Protein AF-A0A915P7R2-F1 (afdb_monomer)

Organism: NCBI:txid298350

Solv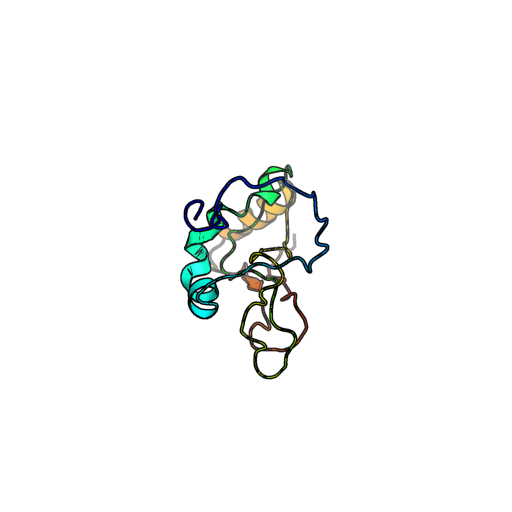ent-accessible surface area (backbone atoms only — not comparable to full-atom values): 8951 Å² 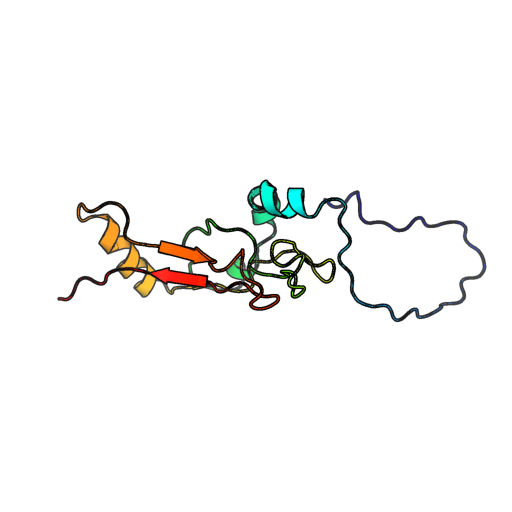total; per-residue (Å²): 123,82,90,79,71,73,85,86,86,77,80,98,60,89,79,76,87,74,87,77,90,71,81,75,64,32,88,78,94,53,60,65,56,54,64,72,49,37,76,76,58,47,82,72,70,54,76,64,78,81,42,99,54,45,66,74,81,81,79,58,68,60,27,25,39,30,19,68,44,82,91,47,20,74,37,62,45,53,56,46,72,74,34,68,82,63,80,76,76,31,48,72,68,57,47,48,59,58,54,61,62,70,77,55,97,62,87,83,57,74,48,62,41,64,48,65,60,88,40,63,79,39,38,60,39,55,65,46,77,45,69,81,77,88,79,133

Mean predicted aligned error: 10.21 Å

Sequence (136 aa):
MRSYLSPFDGQRGNVSWVLRVGRKRFEYFDEKWLLSEWKVYREDDCELNEFPLKELFLQFPPTYPWSEEPGNHNTLMKTRAPAWCDRILFNNNACNLLNHLNNDSLNCNKFYRSFAMDDCIGDHKPVLLLFSLSSN

Secondary structure (DSSP, 8-state):
-GGG------------------------S-HHHHHHSTTTTGGG--GGGGSS-EE----S---BSB--STTSTTSB-SSS--B-----EE-HHHHHHHHHTTSSS-----EEEE--TTS-S-SS--EEEE-PPPP-

Structure (mmCIF, N/CA/C/O backbone):
data_AF-A0A915P7R2-F1
#
_entry.id   AF-A0A915P7R2-F1
#
loop_
_atom_site.group_PDB
_atom_site.id
_atom_site.type_symbol
_atom_site.label_atom_id
_atom_site.label_alt_id
_atom_site.label_comp_id
_atom_site.label_asym_id
_atom_site.label_entity_id
_atom_site.label_seq_id
_atom_site.pdbx_PDB_ins_code
_atom_site.Cartn_x
_atom_site.Cartn_y
_atom_site.Cartn_z
_atom_site.occupancy
_atom_site.B_iso_or_equiv
_atom_site.auth_seq_id
_atom_site.auth_comp_id
_atom_site.auth_asym_id
_atom_site.auth_atom_id
_atom_site.pdbx_PDB_model_num
ATOM 1 N N . MET A 1 1 ? 21.098 -4.003 0.993 1.00 49.97 1 MET A N 1
ATOM 2 C CA . MET A 1 1 ? 20.706 -2.989 -0.016 1.00 49.97 1 MET A CA 1
ATOM 3 C C . MET A 1 1 ? 21.707 -1.832 -0.170 1.00 49.97 1 MET A C 1
ATOM 5 O O . MET A 1 1 ? 21.945 -1.405 -1.290 1.00 49.97 1 MET A O 1
ATOM 9 N N . ARG A 1 2 ? 22.355 -1.351 0.908 1.00 44.88 2 ARG A N 1
ATOM 10 C CA . ARG A 1 2 ? 23.274 -0.187 0.873 1.00 44.88 2 ARG A CA 1
ATOM 11 C C . ARG A 1 2 ? 24.574 -0.339 0.058 1.00 44.88 2 ARG A C 1
ATOM 13 O O . ARG A 1 2 ? 25.197 0.667 -0.242 1.00 44.88 2 ARG A O 1
ATOM 20 N N . SER A 1 3 ? 24.989 -1.550 -0.313 1.00 41.69 3 SER A N 1
ATOM 21 C CA . SER A 1 3 ? 26.264 -1.797 -1.014 1.00 41.69 3 SER A CA 1
ATOM 22 C C . SER A 1 3 ? 26.202 -1.667 -2.542 1.00 41.69 3 SER A C 1
ATOM 24 O O . SER A 1 3 ? 27.237 -1.767 -3.189 1.00 41.69 3 SER A O 1
ATOM 26 N N . TYR A 1 4 ? 25.018 -1.455 -3.126 1.00 45.75 4 TYR A N 1
ATOM 27 C CA . TYR A 1 4 ? 24.825 -1.386 -4.586 1.00 45.75 4 TYR A CA 1
ATOM 28 C C . TYR A 1 4 ? 24.535 0.030 -5.104 1.00 45.75 4 TYR A C 1
ATOM 30 O O . TYR A 1 4 ? 24.240 0.213 -6.280 1.00 45.75 4 TYR A O 1
ATOM 38 N N . LEU A 1 5 ? 24.624 1.037 -4.233 1.00 46.34 5 LEU A N 1
ATOM 39 C CA . LEU A 1 5 ? 24.350 2.436 -4.552 1.00 46.34 5 LEU A CA 1
ATOM 40 C C . LEU A 1 5 ? 25.619 3.266 -4.322 1.00 46.34 5 LEU A C 1
ATOM 42 O O . LEU A 1 5 ? 25.773 3.900 -3.284 1.00 46.34 5 LEU A O 1
ATOM 46 N N . SER A 1 6 ? 26.548 3.251 -5.276 1.00 44.72 6 SER A N 1
ATOM 47 C CA . SER A 1 6 ? 27.625 4.247 -5.338 1.00 44.72 6 SER A CA 1
ATOM 48 C C . SER A 1 6 ? 28.029 4.481 -6.790 1.00 44.72 6 SER A C 1
ATOM 50 O O . SER A 1 6 ? 28.289 3.506 -7.498 1.00 44.72 6 SER A O 1
ATOM 52 N N . PRO A 1 7 ? 28.144 5.737 -7.256 1.00 47.50 7 PRO A N 1
ATOM 53 C CA . PRO A 1 7 ? 28.862 6.014 -8.489 1.00 47.50 7 PRO A CA 1
ATOM 54 C C . PRO A 1 7 ? 30.361 5.749 -8.268 1.00 47.50 7 PRO A C 1
ATOM 56 O O . PRO A 1 7 ? 30.878 5.926 -7.165 1.00 47.50 7 PRO A O 1
ATOM 59 N N . PHE A 1 8 ? 31.047 5.288 -9.313 1.00 52.50 8 PHE A N 1
ATOM 60 C CA . PHE A 1 8 ? 32.505 5.162 -9.358 1.00 52.50 8 PHE A CA 1
ATOM 61 C C . PHE A 1 8 ? 33.157 6.555 -9.319 1.00 52.50 8 PHE A C 1
ATOM 63 O O . PHE A 1 8 ? 32.991 7.330 -10.261 1.00 52.50 8 PHE A O 1
ATOM 70 N N . ASP A 1 9 ? 33.944 6.850 -8.282 1.00 53.50 9 ASP A N 1
ATOM 71 C CA . ASP A 1 9 ? 34.768 8.064 -8.212 1.00 53.50 9 ASP A CA 1
ATOM 72 C C . ASP A 1 9 ? 36.146 7.821 -8.852 1.00 53.50 9 ASP A C 1
ATOM 74 O O . ASP A 1 9 ? 37.080 7.302 -8.235 1.00 53.50 9 ASP A O 1
ATOM 78 N N . GLY A 1 10 ? 36.273 8.19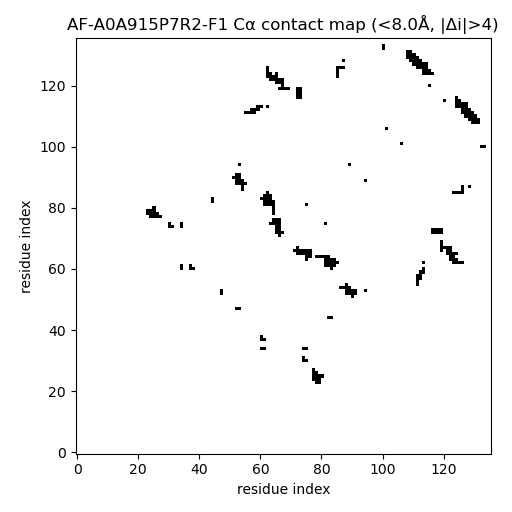6 -10.127 1.00 53.12 10 GLY A N 1
ATOM 79 C CA . GLY A 1 10 ? 37.533 8.211 -10.871 1.00 53.12 10 GLY A CA 1
ATOM 80 C C . GLY A 1 10 ? 38.244 9.569 -10.801 1.00 53.12 10 GLY A C 1
ATOM 81 O O . GLY A 1 10 ? 37.713 10.562 -11.275 1.00 53.12 10 GLY A O 1
ATOM 82 N N . GLN A 1 11 ? 39.462 9.553 -10.244 1.00 52.34 11 GLN A N 1
ATOM 83 C CA . GLN A 1 11 ? 40.574 10.527 -10.295 1.00 52.34 11 GLN A CA 1
ATOM 84 C C . GLN A 1 11 ? 40.313 12.038 -10.069 1.00 52.34 11 GLN A C 1
ATOM 86 O O . GLN A 1 11 ? 39.634 12.732 -10.819 1.00 52.34 11 GLN A O 1
ATOM 91 N N . ARG A 1 12 ? 41.007 12.574 -9.04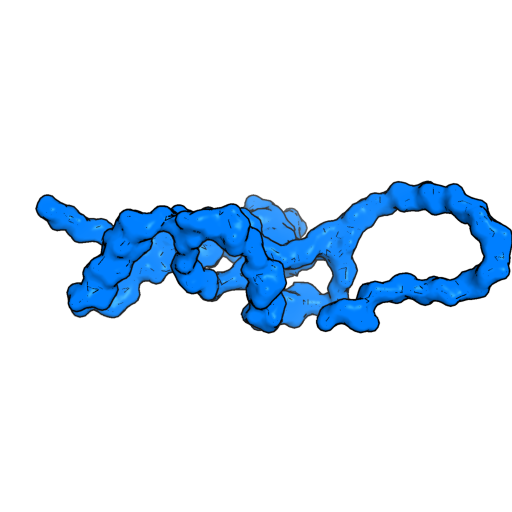9 1.00 52.94 12 ARG A N 1
ATOM 92 C CA . ARG A 1 12 ? 41.027 13.984 -8.622 1.00 52.94 12 ARG A CA 1
ATOM 93 C C . ARG A 1 12 ? 41.779 14.883 -9.617 1.00 52.94 12 ARG A C 1
ATOM 95 O O . ARG A 1 12 ? 42.972 15.126 -9.456 1.00 52.94 12 ARG A O 1
ATOM 102 N N . GLY A 1 13 ? 41.068 15.410 -10.609 1.00 56.59 13 GLY A N 1
ATOM 103 C CA . GLY A 1 13 ? 41.451 16.595 -11.384 1.00 56.59 13 GLY A CA 1
ATOM 104 C C . GLY A 1 13 ? 40.552 17.785 -11.034 1.00 56.59 13 GLY A C 1
ATOM 105 O O . GLY A 1 13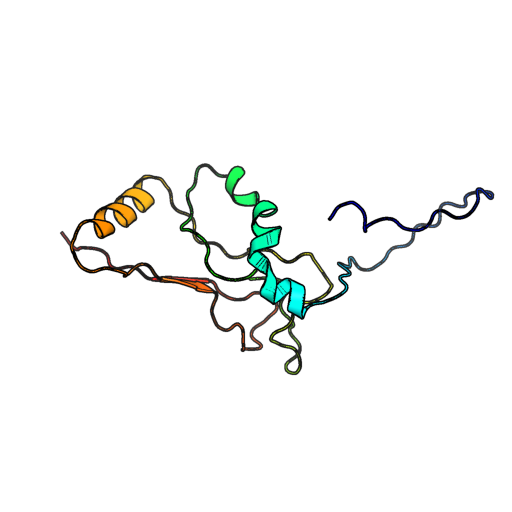 ? 39.414 17.584 -10.623 1.00 56.59 13 GLY A O 1
ATOM 106 N N . ASN A 1 14 ? 41.088 19.004 -11.164 1.00 58.12 14 ASN A N 1
ATOM 107 C CA . ASN A 1 14 ? 40.477 20.311 -10.862 1.00 58.12 14 ASN A CA 1
ATOM 108 C C . ASN A 1 14 ? 38.934 20.316 -10.991 1.00 58.12 14 ASN A C 1
ATOM 110 O O . ASN A 1 14 ? 38.389 20.309 -12.098 1.00 58.12 14 ASN A O 1
ATOM 114 N N . VAL A 1 15 ? 38.228 20.263 -9.857 1.00 59.41 15 VAL A N 1
ATOM 115 C CA . VAL A 1 15 ? 36.786 19.983 -9.834 1.00 59.41 15 VAL A CA 1
ATOM 116 C C . VAL A 1 15 ? 36.020 21.259 -10.170 1.00 59.41 15 VAL A C 1
ATOM 118 O O . VAL A 1 15 ? 35.730 22.081 -9.305 1.00 59.41 15 VAL A O 1
ATOM 121 N N . SER A 1 16 ? 35.681 21.431 -11.448 1.00 64.19 16 SER A N 1
ATOM 122 C CA . SER A 1 16 ? 34.595 22.336 -11.824 1.00 64.19 16 SER A CA 1
ATOM 123 C C . SER A 1 16 ? 33.288 21.758 -11.277 1.00 64.19 16 SER A C 1
ATOM 125 O O . SER A 1 16 ? 32.899 20.638 -11.614 1.00 64.19 16 SER A O 1
ATOM 127 N N . TRP A 1 17 ? 32.627 22.486 -10.378 1.00 67.62 17 TRP A N 1
ATOM 128 C CA . TRP A 1 17 ? 31.327 22.078 -9.854 1.00 67.62 17 TRP A CA 1
ATOM 129 C C . TRP A 1 17 ? 30.275 22.276 -10.944 1.00 67.62 17 TRP A C 1
ATOM 131 O O . TRP A 1 17 ? 29.747 23.368 -11.137 1.00 67.62 17 TRP A O 1
ATOM 141 N N . VAL A 1 18 ? 29.996 21.212 -11.693 1.00 76.62 18 VAL A N 1
ATOM 142 C CA . VAL A 1 18 ? 28.933 21.197 -12.698 1.00 76.62 18 VAL A CA 1
ATOM 143 C C . VAL A 1 18 ? 27.636 20.760 -12.021 1.00 76.62 18 VAL A C 1
ATOM 145 O O . VAL A 1 18 ? 27.463 19.582 -11.707 1.00 76.62 18 VAL A O 1
ATOM 148 N N . LEU A 1 19 ? 26.701 21.692 -11.819 1.00 77.38 19 LEU A N 1
ATOM 149 C CA . LEU A 1 19 ? 25.333 21.353 -11.424 1.00 77.38 19 LEU A CA 1
ATOM 150 C C . LEU A 1 19 ? 24.661 20.590 -12.572 1.00 77.38 19 LEU A C 1
ATOM 152 O O . LEU A 1 19 ? 24.389 21.154 -13.631 1.00 77.38 19 LEU A O 1
ATOM 156 N N . ARG A 1 20 ? 24.367 19.306 -12.358 1.00 72.12 20 ARG A N 1
ATOM 157 C CA . ARG A 1 20 ? 23.542 18.508 -13.271 1.00 72.12 20 ARG A CA 1
ATOM 158 C C . ARG A 1 20 ? 22.151 18.355 -12.677 1.00 72.12 20 ARG A C 1
ATOM 160 O O . ARG A 1 20 ? 21.956 17.598 -11.731 1.00 72.12 20 ARG A O 1
ATOM 167 N N . VAL A 1 21 ? 21.180 19.058 -13.251 1.00 82.94 21 VAL A N 1
ATOM 168 C CA . VAL A 1 21 ? 19.763 18.838 -12.945 1.00 82.94 21 VAL A CA 1
ATOM 169 C C . VAL A 1 21 ? 19.288 17.648 -13.776 1.00 82.94 21 VAL A C 1
ATOM 171 O O . VAL A 1 21 ? 19.203 17.724 -14.999 1.00 82.94 21 VAL A O 1
ATOM 174 N N . GLY A 1 22 ? 19.032 16.525 -13.110 1.00 76.38 22 GLY A N 1
ATOM 175 C CA . GLY A 1 22 ? 18.518 15.300 -13.720 1.00 76.38 22 GLY A CA 1
ATOM 176 C C . GLY A 1 22 ? 17.112 14.969 -13.229 1.00 76.38 22 GLY A C 1
ATOM 177 O O . GLY A 1 22 ? 16.652 15.486 -12.212 1.00 76.38 22 GLY A O 1
ATOM 178 N N . ARG A 1 23 ? 16.424 14.069 -13.936 1.00 77.19 23 ARG A N 1
ATOM 179 C CA . ARG A 1 23 ? 15.177 13.484 -13.422 1.00 77.19 23 ARG A CA 1
ATOM 180 C C . ARG A 1 23 ? 15.507 12.588 -12.228 1.00 77.19 23 ARG A C 1
ATOM 182 O O . ARG A 1 23 ? 16.456 11.810 -12.301 1.00 77.19 23 ARG A O 1
ATOM 189 N N . LYS A 1 24 ? 14.710 12.666 -11.160 1.00 78.00 24 LYS A N 1
ATOM 190 C CA . LYS A 1 24 ? 14.776 11.701 -10.055 1.00 78.00 24 LYS A CA 1
ATOM 191 C C . LYS A 1 24 ? 14.452 10.313 -10.615 1.00 78.00 24 LYS A C 1
ATOM 193 O O . LYS A 1 24 ? 13.423 10.143 -11.266 1.00 78.00 24 LYS A O 1
ATOM 198 N N . ARG A 1 25 ? 15.360 9.363 -10.412 1.00 82.38 25 ARG A N 1
ATOM 199 C CA . ARG A 1 25 ? 15.225 7.973 -10.849 1.00 82.38 25 ARG A CA 1
ATOM 200 C C . ARG A 1 25 ? 15.469 7.049 -9.671 1.00 82.38 25 ARG A C 1
ATOM 202 O O . ARG A 1 25 ? 16.213 7.384 -8.752 1.00 82.38 25 ARG A O 1
ATOM 209 N N . PHE A 1 26 ? 14.853 5.887 -9.744 1.00 85.50 26 PHE A N 1
ATOM 210 C CA . PHE A 1 26 ? 15.092 4.750 -8.883 1.00 85.50 26 PHE A CA 1
ATOM 211 C C . PHE A 1 26 ? 15.394 3.565 -9.795 1.00 85.50 26 PHE A C 1
ATOM 213 O O . PHE A 1 26 ? 14.494 2.951 -10.363 1.00 85.50 26 PHE A O 1
ATOM 220 N N . GLU A 1 27 ? 16.681 3.322 -10.025 1.00 82.81 27 GLU A N 1
ATOM 221 C CA . GLU A 1 27 ? 17.134 2.260 -10.917 1.00 82.81 27 GLU A CA 1
ATOM 222 C C . GLU A 1 27 ? 17.284 0.953 -10.133 1.00 82.81 27 GLU A C 1
ATOM 224 O O . GLU A 1 27 ? 17.950 0.898 -9.102 1.00 82.81 27 GLU A O 1
ATOM 229 N N . TYR A 1 28 ? 16.657 -0.104 -10.638 1.00 81.88 28 TYR A N 1
ATOM 230 C CA . TYR A 1 28 ? 16.767 -1.467 -10.129 1.00 81.88 28 TYR A CA 1
ATOM 231 C C . TYR A 1 28 ? 16.933 -2.445 -11.292 1.00 81.88 28 TYR A C 1
ATOM 233 O O . TYR A 1 28 ? 16.558 -2.156 -12.438 1.00 81.88 28 TYR A O 1
ATOM 241 N N . PHE A 1 29 ? 17.534 -3.591 -10.974 1.00 77.75 29 PHE A N 1
ATOM 242 C CA . PHE A 1 29 ? 17.941 -4.598 -11.951 1.00 77.75 29 PHE A CA 1
ATOM 243 C C . PHE A 1 29 ? 16.769 -5.432 -12.470 1.00 77.75 29 PHE A C 1
ATOM 245 O O . PHE A 1 29 ? 16.714 -5.693 -13.667 1.00 77.75 29 PHE A O 1
ATOM 252 N N . ASP A 1 30 ? 15.830 -5.805 -11.597 1.00 84.88 30 ASP A N 1
ATOM 253 C CA . ASP A 1 30 ? 14.729 -6.705 -11.942 1.00 84.88 30 ASP A CA 1
ATOM 254 C C . ASP A 1 30 ? 13.411 -6.242 -11.302 1.00 84.88 30 ASP A C 1
ATOM 256 O O . ASP A 1 30 ? 13.252 -6.242 -10.081 1.00 84.88 30 ASP A O 1
ATOM 260 N N . GLU A 1 31 ? 12.474 -5.821 -12.151 1.00 82.75 31 GLU A N 1
ATOM 261 C CA . GLU A 1 31 ? 11.135 -5.366 -11.762 1.00 82.75 31 GLU A CA 1
ATOM 262 C C . GLU A 1 31 ? 10.240 -6.507 -11.269 1.00 82.75 31 GLU A C 1
ATOM 264 O O . GLU A 1 31 ? 9.435 -6.321 -10.356 1.00 82.75 31 GLU A O 1
ATOM 269 N N . LYS A 1 32 ? 10.407 -7.707 -11.838 1.00 85.00 32 LYS A N 1
ATOM 270 C CA . LYS A 1 32 ? 9.603 -8.882 -11.501 1.00 85.00 32 LYS A CA 1
ATOM 271 C C . LYS A 1 32 ? 10.005 -9.411 -10.141 1.00 85.00 32 LYS A C 1
ATOM 273 O O . LYS A 1 32 ? 9.134 -9.706 -9.332 1.00 85.00 32 LYS A O 1
ATOM 278 N N . TRP A 1 33 ? 11.310 -9.462 -9.877 1.00 89.12 33 TRP A N 1
ATOM 279 C CA . TRP A 1 33 ? 11.827 -9.819 -8.558 1.00 89.12 33 TRP A CA 1
ATOM 280 C C . TRP A 1 33 ? 11.325 -8.853 -7.480 1.00 89.12 33 TRP A C 1
ATOM 282 O O . TRP A 1 33 ? 10.878 -9.279 -6.418 1.00 89.12 33 TRP A O 1
ATOM 292 N N . LEU A 1 34 ? 11.333 -7.547 -7.768 1.00 88.88 34 LEU A N 1
ATOM 293 C CA . LEU A 1 34 ? 10.869 -6.521 -6.832 1.00 88.88 34 LEU A CA 1
ATOM 294 C C . LEU A 1 34 ? 9.391 -6.718 -6.456 1.00 88.88 34 LEU A C 1
ATOM 296 O O . LEU A 1 34 ? 9.014 -6.518 -5.301 1.00 88.88 34 LEU A O 1
ATOM 300 N N . LEU A 1 35 ? 8.568 -7.144 -7.416 1.00 91.00 35 LEU A N 1
ATOM 301 C CA . LEU A 1 35 ? 7.162 -7.473 -7.199 1.00 91.00 35 LEU A CA 1
ATOM 302 C C . LEU A 1 35 ? 6.924 -8.872 -6.623 1.00 91.00 35 LEU A C 1
ATOM 304 O O . LEU A 1 35 ? 5.893 -9.062 -5.993 1.00 91.00 35 LEU A O 1
ATOM 308 N N . SER A 1 36 ? 7.807 -9.855 -6.810 1.00 90.69 36 SER A N 1
ATOM 309 C CA . SER A 1 36 ? 7.629 -11.196 -6.229 1.00 90.69 36 SER A CA 1
ATOM 310 C C . SER A 1 36 ? 8.114 -11.266 -4.781 1.00 90.69 36 SER A C 1
ATOM 312 O O . SER A 1 36 ? 7.464 -11.880 -3.937 1.00 90.69 36 SER A O 1
ATOM 314 N N . GLU A 1 37 ? 9.209 -10.573 -4.474 1.00 93.25 37 GLU A N 1
ATOM 315 C CA . GLU A 1 37 ? 9.887 -10.595 -3.174 1.00 93.25 37 GLU A CA 1
ATOM 316 C C . GLU A 1 37 ? 9.559 -9.379 -2.305 1.00 93.25 37 GLU A C 1
ATOM 318 O O . GLU A 1 37 ? 10.316 -9.011 -1.408 1.00 93.25 37 GLU A O 1
ATOM 323 N N . TRP A 1 38 ? 8.405 -8.748 -2.527 1.00 93.88 38 TRP A N 1
ATOM 324 C CA . TRP A 1 38 ? 8.046 -7.504 -1.843 1.00 93.88 38 TRP A CA 1
ATOM 325 C C . TRP A 1 38 ? 8.057 -7.582 -0.315 1.00 93.88 38 TRP A C 1
ATOM 327 O O . TRP A 1 38 ? 8.252 -6.584 0.377 1.00 93.88 38 TRP A O 1
ATOM 337 N N . LYS A 1 39 ? 7.867 -8.783 0.234 1.00 94.94 39 LYS A N 1
ATOM 338 C CA . LYS A 1 39 ? 7.913 -9.032 1.677 1.00 94.94 39 LYS A CA 1
ATOM 339 C C . LYS A 1 39 ? 9.299 -8.784 2.271 1.00 94.94 39 LYS A C 1
ATOM 341 O O . LYS A 1 39 ? 9.374 -8.459 3.449 1.00 94.94 39 LYS A O 1
ATOM 346 N N . VAL A 1 40 ? 10.364 -8.929 1.479 1.00 93.06 40 VAL A N 1
ATOM 347 C CA . VAL A 1 40 ? 11.756 -8.793 1.931 1.00 93.06 40 VAL A CA 1
ATOM 348 C C . VAL A 1 40 ? 12.074 -7.356 2.330 1.00 93.06 40 VAL A C 1
ATOM 350 O O . VAL A 1 40 ? 12.753 -7.149 3.324 1.00 93.06 40 VAL A O 1
ATOM 353 N N . TYR A 1 41 ? 11.557 -6.369 1.597 1.00 91.56 41 TYR A N 1
ATOM 354 C CA . TYR A 1 41 ? 11.778 -4.948 1.888 1.00 91.56 41 TYR A CA 1
ATOM 355 C C . TYR A 1 41 ? 10.596 -4.294 2.608 1.00 91.56 41 TYR A C 1
ATOM 357 O O . TYR A 1 41 ? 10.551 -3.078 2.755 1.00 91.56 41 TYR A O 1
ATOM 365 N N . ARG A 1 42 ? 9.625 -5.080 3.097 1.00 91.50 42 ARG A N 1
ATOM 366 C CA . ARG A 1 42 ? 8.550 -4.536 3.938 1.00 91.50 42 ARG A CA 1
ATOM 367 C C . ARG A 1 42 ? 9.107 -3.823 5.169 1.00 91.50 42 ARG A C 1
ATOM 369 O O . ARG A 1 42 ? 8.500 -2.870 5.629 1.00 91.50 42 ARG A O 1
ATOM 376 N N . GLU A 1 43 ? 10.214 -4.302 5.724 1.00 91.19 43 GLU A N 1
ATOM 377 C CA . GLU A 1 43 ? 10.837 -3.695 6.904 1.00 91.19 43 GLU A CA 1
ATOM 378 C C . GLU A 1 43 ? 11.267 -2.235 6.692 1.00 91.19 43 GLU A C 1
ATOM 380 O O . GLU A 1 43 ? 11.399 -1.502 7.668 1.00 91.19 43 GLU A O 1
ATOM 385 N N . ASP A 1 44 ? 11.423 -1.803 5.436 1.00 92.56 44 ASP A N 1
ATOM 386 C CA . ASP A 1 44 ? 11.714 -0.414 5.090 1.00 92.56 44 ASP A CA 1
ATOM 387 C C . ASP A 1 44 ? 10.463 0.498 5.163 1.00 92.56 44 ASP A C 1
ATOM 389 O O . ASP A 1 44 ? 10.607 1.720 5.168 1.00 92.56 44 ASP A O 1
ATOM 393 N N . ASP A 1 45 ? 9.245 -0.061 5.259 1.00 93.62 45 ASP A N 1
ATOM 394 C CA . ASP A 1 45 ? 7.981 0.678 5.437 1.00 93.62 45 ASP A CA 1
ATOM 395 C C . ASP A 1 45 ? 7.832 1.133 6.896 1.00 93.62 45 ASP A C 1
ATOM 397 O O . ASP A 1 45 ? 7.415 0.383 7.781 1.00 93.62 45 ASP A O 1
ATOM 401 N N . CYS A 1 46 ? 8.226 2.377 7.159 1.00 93.69 46 CYS A N 1
ATOM 402 C CA . CYS A 1 46 ? 8.350 2.928 8.510 1.00 93.69 46 CYS A CA 1
ATOM 403 C C . CYS A 1 46 ? 7.369 4.070 8.793 1.00 93.69 46 CYS A C 1
ATOM 405 O O . CYS A 1 46 ? 7.300 4.540 9.927 1.00 93.69 46 CYS A O 1
ATOM 407 N N . GLU A 1 47 ? 6.606 4.523 7.798 1.00 90.94 47 GLU A N 1
ATOM 408 C CA . GLU A 1 47 ? 5.753 5.710 7.880 1.00 90.94 47 GLU A CA 1
ATOM 409 C C . GLU A 1 47 ? 4.697 5.606 8.984 1.00 90.94 47 GLU A C 1
ATOM 411 O O . GLU A 1 47 ? 4.354 6.613 9.598 1.00 90.94 47 GLU A O 1
ATOM 416 N N . LEU A 1 48 ? 4.208 4.397 9.286 1.00 90.00 48 LEU A N 1
ATOM 417 C CA . LEU A 1 48 ? 3.239 4.180 10.363 1.00 90.00 48 LEU A CA 1
ATOM 418 C C . LEU A 1 48 ? 3.796 4.562 11.746 1.00 90.00 48 LEU A C 1
ATOM 420 O O . LEU A 1 48 ? 3.024 4.972 12.612 1.00 90.00 48 LEU A O 1
ATOM 424 N N . ASN A 1 49 ? 5.113 4.467 11.955 1.00 91.88 49 ASN A N 1
ATOM 425 C CA . ASN A 1 49 ? 5.748 4.752 13.248 1.00 91.88 49 ASN A CA 1
ATOM 426 C C . ASN A 1 49 ? 5.602 6.221 13.672 1.00 91.88 49 ASN A C 1
ATOM 428 O O . ASN A 1 49 ? 5.683 6.529 14.859 1.00 91.88 49 ASN A O 1
ATOM 432 N N . GLU A 1 50 ? 5.340 7.109 12.714 1.00 93.94 50 GLU A N 1
ATOM 433 C CA . GLU A 1 50 ? 5.138 8.539 12.949 1.00 93.94 50 GLU A CA 1
ATOM 434 C C . GLU A 1 50 ? 3.726 8.866 13.469 1.00 93.94 50 GLU A C 1
ATOM 436 O O . GLU A 1 50 ? 3.454 10.000 13.870 1.00 93.94 50 GLU A O 1
ATOM 441 N N . PHE A 1 51 ? 2.808 7.890 13.489 1.00 89.75 51 PHE A N 1
ATOM 442 C CA . PHE A 1 51 ? 1.414 8.100 13.873 1.00 89.75 51 PHE A CA 1
ATOM 443 C C . PHE A 1 51 ? 1.015 7.241 15.082 1.00 89.75 51 PHE A C 1
ATOM 445 O O . PHE A 1 51 ? 1.287 6.041 15.114 1.00 89.75 51 PHE A O 1
ATOM 452 N N . PRO A 1 52 ? 0.255 7.784 16.055 1.00 91.75 5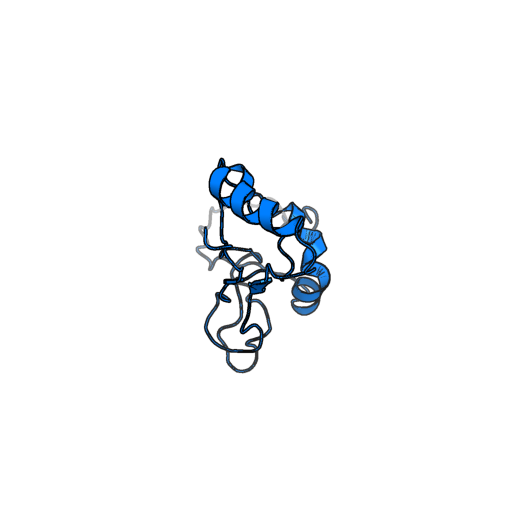2 PRO A N 1
ATOM 453 C CA . PRO A 1 52 ? -0.335 7.004 17.146 1.00 91.75 52 PRO A CA 1
ATOM 454 C C . PRO A 1 52 ? -1.584 6.231 16.672 1.00 91.75 52 PRO A C 1
ATOM 456 O O . PRO A 1 52 ? -2.626 6.227 17.330 1.00 91.75 52 PRO A O 1
ATOM 459 N N . LEU A 1 53 ? -1.497 5.609 15.497 1.00 93.56 53 LEU A N 1
ATOM 460 C CA . LEU A 1 53 ? -2.553 4.844 14.846 1.00 93.56 53 LEU A CA 1
ATOM 461 C C . LEU A 1 53 ? -2.105 3.390 14.670 1.00 93.56 53 LEU A C 1
ATOM 463 O O . LEU A 1 53 ? -0.964 3.015 14.937 1.00 93.56 53 LEU A O 1
ATOM 467 N N . LYS A 1 54 ? -3.043 2.543 14.269 1.00 90.25 54 LYS A N 1
ATOM 468 C CA . LYS A 1 54 ? -2.841 1.117 14.034 1.00 90.25 54 LYS A CA 1
ATOM 469 C C . LYS A 1 54 ? -3.304 0.765 12.634 1.00 90.25 54 LYS A C 1
ATOM 471 O O . LYS A 1 54 ? -4.233 1.376 12.112 1.00 90.25 54 LYS A O 1
ATOM 476 N N . GLU A 1 55 ? -2.694 -0.259 12.066 1.00 91.50 55 GLU A N 1
ATOM 477 C CA . GLU A 1 55 ? -3.036 -0.778 10.750 1.00 91.50 55 GLU A CA 1
ATOM 478 C C . GLU A 1 55 ? -3.248 -2.288 10.839 1.00 91.50 55 GLU A C 1
ATOM 480 O O . GLU A 1 55 ? -2.646 -2.971 11.674 1.00 91.50 55 GLU A O 1
ATOM 485 N N . LEU A 1 56 ? -4.127 -2.817 9.988 1.00 89.00 56 LEU A N 1
ATOM 486 C CA . LEU A 1 56 ? -4.206 -4.258 9.796 1.00 89.00 56 LEU A CA 1
ATOM 487 C C . LEU A 1 56 ? -2.945 -4.749 9.082 1.00 89.00 56 LEU A C 1
ATOM 489 O O . LEU A 1 56 ? -2.314 -4.020 8.323 1.00 89.00 56 LEU A O 1
ATOM 493 N N . PHE A 1 57 ? -2.591 -6.014 9.293 1.00 88.50 57 PHE A N 1
ATOM 494 C CA . PHE A 1 57 ? -1.436 -6.597 8.624 1.00 88.50 57 PHE A CA 1
ATOM 495 C C . PHE A 1 57 ? -1.606 -6.510 7.102 1.00 88.50 57 PHE A C 1
ATOM 497 O O . PHE A 1 57 ? -2.503 -7.139 6.534 1.00 88.50 57 PHE A O 1
ATOM 504 N N . LEU A 1 58 ? -0.735 -5.739 6.448 1.00 90.62 58 LEU A N 1
ATOM 505 C CA . LEU A 1 58 ? -0.668 -5.671 4.992 1.00 90.62 58 LEU A CA 1
ATOM 506 C C . LEU A 1 58 ? -0.456 -7.097 4.451 1.00 90.62 58 LEU A C 1
ATOM 508 O O . LEU A 1 58 ? 0.275 -7.896 5.037 1.00 90.62 58 LEU A O 1
ATOM 512 N N . GLN A 1 59 ? -1.080 -7.461 3.335 1.00 91.56 59 GLN A N 1
ATOM 513 C CA . GLN A 1 59 ? -0.870 -8.764 2.669 1.00 91.56 59 GLN A CA 1
ATOM 514 C C . GLN A 1 59 ? -0.827 -8.627 1.142 1.00 91.56 59 GLN A C 1
ATOM 516 O O . GLN A 1 59 ? -1.129 -9.564 0.406 1.00 91.56 59 GLN A O 1
ATOM 521 N N . PHE A 1 60 ? -0.456 -7.443 0.665 1.00 94.62 60 PHE A N 1
ATOM 522 C CA . PHE A 1 60 ? -0.409 -7.077 -0.744 1.00 94.62 60 PHE A CA 1
ATOM 523 C C . PHE A 1 60 ? 0.902 -6.333 -1.054 1.00 94.62 60 PHE A C 1
ATOM 525 O O . PHE A 1 60 ? 1.495 -5.760 -0.131 1.00 94.62 60 PHE A O 1
ATOM 532 N N . PRO A 1 61 ? 1.375 -6.369 -2.316 1.00 95.38 61 PRO A N 1
ATOM 533 C CA . PRO A 1 61 ? 2.578 -5.652 -2.742 1.00 95.38 61 PRO A CA 1
ATOM 534 C C . PRO A 1 61 ? 2.404 -4.127 -2.624 1.00 95.38 61 PRO A C 1
ATOM 536 O O . PRO A 1 61 ? 1.292 -3.659 -2.375 1.00 95.38 61 PRO A O 1
ATOM 539 N N . PRO A 1 62 ? 3.480 -3.348 -2.809 1.00 96.06 62 PRO A N 1
ATOM 540 C CA . PRO A 1 62 ? 3.417 -1.892 -2.871 1.00 96.06 62 PRO A CA 1
ATOM 541 C C . PRO A 1 62 ? 2.337 -1.383 -3.827 1.00 96.06 62 PRO A C 1
ATOM 543 O O . PRO A 1 62 ? 2.121 -1.951 -4.899 1.00 96.06 62 PRO A O 1
ATOM 546 N N . THR A 1 63 ? 1.681 -0.287 -3.458 1.00 97.00 63 THR A N 1
ATOM 547 C CA . THR A 1 63 ? 0.607 0.324 -4.256 1.00 97.00 63 THR A CA 1
ATOM 548 C C . THR A 1 63 ? 1.132 1.339 -5.263 1.00 97.00 63 THR A C 1
ATOM 550 O O . THR A 1 63 ? 0.376 1.783 -6.114 1.00 97.00 63 THR A O 1
ATOM 553 N N . TYR A 1 64 ? 2.422 1.673 -5.206 1.00 96.00 64 TYR A N 1
ATOM 554 C CA . TYR A 1 64 ? 3.087 2.677 -6.034 1.00 96.00 64 TYR A CA 1
ATOM 555 C C . TYR A 1 64 ? 4.577 2.316 -6.218 1.00 96.00 64 TYR A C 1
ATOM 557 O O . TYR A 1 64 ? 5.155 1.750 -5.283 1.00 96.00 64 TYR A O 1
ATOM 565 N N . PRO A 1 65 ? 5.252 2.653 -7.343 1.00 95.25 65 PRO A N 1
ATOM 566 C CA . PRO A 1 65 ? 4.746 3.318 -8.552 1.00 95.25 65 PRO A CA 1
ATOM 567 C C . PRO A 1 65 ? 4.453 2.334 -9.692 1.00 95.25 65 PRO A C 1
ATOM 569 O O . PRO A 1 65 ? 5.379 1.879 -10.357 1.00 95.25 65 PRO A O 1
ATOM 572 N N . TRP A 1 66 ? 3.193 2.010 -9.958 1.00 95.25 66 TRP A N 1
ATOM 573 C CA . TRP A 1 66 ? 2.832 1.104 -11.055 1.00 95.25 66 TRP A CA 1
ATOM 574 C C . TRP A 1 66 ? 2.936 1.779 -12.420 1.00 95.25 66 TRP A C 1
ATOM 576 O O . TRP A 1 66 ? 2.842 2.996 -12.534 1.00 95.25 66 TRP A O 1
ATOM 586 N N . SER A 1 67 ? 3.165 0.996 -13.466 1.00 93.81 67 SER A N 1
ATOM 587 C CA . SER A 1 67 ? 3.223 1.517 -14.827 1.00 93.81 67 SER A CA 1
ATOM 588 C C . SER A 1 67 ? 1.861 2.034 -15.291 1.00 93.81 67 SER A C 1
ATOM 590 O O . SER A 1 67 ? 0.840 1.358 -15.162 1.00 93.81 67 SER A O 1
ATOM 592 N N . GLU A 1 68 ? 1.875 3.217 -15.898 1.00 93.81 68 GLU A N 1
ATOM 593 C CA . GLU A 1 68 ? 0.724 3.819 -16.582 1.00 93.81 68 GLU A CA 1
ATOM 594 C C . GLU A 1 68 ? 0.673 3.443 -18.073 1.00 93.81 68 GLU A C 1
ATOM 596 O O . GLU A 1 68 ? -0.186 3.914 -18.817 1.00 93.81 68 GLU A O 1
ATOM 601 N N . GLU A 1 69 ? 1.606 2.608 -18.539 1.00 93.25 69 GLU A N 1
ATOM 602 C CA . GLU A 1 69 ? 1.622 2.123 -19.914 1.00 93.25 69 GLU A CA 1
ATOM 603 C C . GLU A 1 69 ? 0.716 0.890 -20.053 1.00 93.25 69 GLU A C 1
ATOM 605 O O . GLU A 1 69 ? 0.989 -0.136 -19.422 1.00 93.25 69 GLU A O 1
ATOM 610 N N . PRO A 1 70 ? -0.291 0.898 -20.948 1.00 91.00 70 PRO A N 1
ATOM 611 C CA . PRO A 1 70 ? -1.206 -0.234 -21.109 1.00 91.00 70 PRO A CA 1
ATOM 612 C C . PRO A 1 70 ? -0.540 -1.565 -21.478 1.00 91.00 70 PRO A C 1
ATOM 614 O O . PRO A 1 70 ? -1.136 -2.610 -21.265 1.00 91.00 70 PRO A O 1
ATOM 617 N N . GLY A 1 71 ? 0.672 -1.556 -22.044 1.00 92.00 71 GLY A N 1
ATOM 618 C CA . GLY A 1 71 ? 1.424 -2.777 -22.363 1.00 92.00 71 GLY A CA 1
ATOM 619 C C . GLY A 1 71 ? 2.248 -3.343 -21.201 1.00 92.00 71 GLY A C 1
ATOM 620 O O . GLY A 1 71 ? 2.663 -4.494 -21.271 1.00 92.00 71 GLY A O 1
ATOM 621 N N . ASN A 1 72 ? 2.474 -2.550 -20.149 1.00 89.88 72 ASN A N 1
ATOM 622 C CA . ASN A 1 72 ? 3.348 -2.869 -19.014 1.00 89.88 72 ASN A CA 1
ATOM 623 C C . ASN A 1 72 ? 2.663 -2.588 -17.663 1.00 89.88 72 ASN A C 1
ATOM 625 O O . ASN A 1 72 ? 3.335 -2.430 -16.653 1.00 89.88 72 ASN A O 1
ATOM 629 N N . HIS A 1 73 ? 1.333 -2.492 -17.630 1.00 89.06 73 HIS A N 1
ATOM 630 C CA . HIS A 1 73 ? 0.534 -2.006 -16.492 1.00 89.06 73 HIS A CA 1
ATOM 631 C C . HIS A 1 73 ? 0.723 -2.777 -15.171 1.00 89.06 73 HIS A C 1
ATOM 633 O O . HIS A 1 73 ? 0.314 -2.301 -14.109 1.00 89.06 73 HIS A O 1
ATOM 639 N N . ASN A 1 74 ? 1.297 -3.981 -15.245 1.00 89.50 74 ASN A N 1
ATOM 640 C CA . ASN A 1 74 ? 1.564 -4.877 -14.126 1.00 89.50 74 ASN A CA 1
ATOM 641 C C . ASN A 1 74 ? 3.028 -4.835 -13.643 1.00 89.50 74 ASN A C 1
ATOM 643 O O . ASN A 1 74 ? 3.439 -5.700 -12.868 1.00 89.50 74 ASN A O 1
ATOM 647 N N . THR A 1 75 ? 3.820 -3.858 -14.092 1.00 92.00 75 THR A N 1
ATOM 648 C CA . THR A 1 75 ? 5.190 -3.626 -13.622 1.00 92.00 75 THR A CA 1
ATOM 649 C C . THR A 1 75 ? 5.297 -2.323 -12.836 1.00 92.00 75 THR A C 1
ATOM 651 O O . THR A 1 75 ? 4.395 -1.481 -12.846 1.00 92.00 75 THR A O 1
ATOM 654 N N . LEU A 1 76 ? 6.411 -2.159 -12.119 1.00 92.69 76 LEU A N 1
ATOM 655 C CA . LEU A 1 76 ? 6.730 -0.919 -11.421 1.00 92.69 76 LEU A CA 1
ATOM 656 C C . LEU A 1 76 ? 7.557 0.001 -12.325 1.00 92.69 76 LEU A C 1
ATOM 658 O O . LEU A 1 76 ? 8.343 -0.441 -13.158 1.00 92.69 76 LEU A O 1
ATOM 662 N N . MET A 1 77 ? 7.416 1.306 -12.133 1.00 92.19 77 MET A N 1
ATOM 663 C CA . MET A 1 77 ? 8.232 2.315 -12.795 1.00 92.19 77 MET A CA 1
ATOM 664 C C . MET A 1 77 ? 9.564 2.520 -12.068 1.00 92.19 77 MET A C 1
ATOM 666 O O . MET A 1 77 ? 9.709 2.265 -10.873 1.00 92.19 77 MET A O 1
ATOM 670 N N . LYS A 1 78 ? 10.556 3.056 -12.784 1.00 90.69 78 LYS A N 1
ATOM 671 C CA . LYS A 1 78 ? 11.892 3.401 -12.254 1.00 90.69 78 LYS A CA 1
ATOM 672 C C . LYS A 1 78 ? 11.992 4.854 -11.785 1.00 90.69 78 LYS A C 1
ATOM 674 O O . LYS A 1 78 ? 13.054 5.474 -11.834 1.00 90.69 78 LYS A O 1
ATOM 679 N N . THR A 1 79 ? 10.871 5.447 -11.388 1.00 88.62 79 THR A N 1
ATOM 680 C CA . THR A 1 79 ? 10.795 6.856 -10.969 1.00 88.62 79 THR A CA 1
ATOM 681 C C . THR A 1 79 ? 11.037 7.014 -9.469 1.00 88.62 79 THR A C 1
ATOM 683 O O . THR A 1 79 ? 11.675 7.988 -9.056 1.00 88.62 79 THR A O 1
ATOM 686 N N . ARG A 1 80 ? 10.572 6.056 -8.653 1.00 91.31 80 ARG A N 1
ATOM 687 C CA . ARG A 1 80 ? 10.706 6.024 -7.188 1.00 91.31 80 ARG A CA 1
ATOM 688 C C . ARG A 1 80 ? 10.815 4.589 -6.665 1.00 91.31 80 ARG A C 1
ATOM 690 O O . ARG A 1 80 ? 10.546 3.641 -7.395 1.00 91.31 80 ARG A O 1
ATOM 697 N N . ALA A 1 81 ? 11.231 4.461 -5.406 1.00 92.19 81 ALA A N 1
ATOM 698 C CA . ALA A 1 81 ? 11.193 3.188 -4.698 1.00 92.19 81 ALA A CA 1
ATOM 699 C C . ALA A 1 81 ? 9.738 2.707 -4.538 1.00 92.19 81 ALA A C 1
ATOM 701 O O . ALA A 1 81 ? 8.853 3.559 -4.397 1.00 92.19 81 ALA A O 1
ATOM 702 N N . PRO A 1 82 ? 9.488 1.386 -4.550 1.00 94.44 82 PRO A N 1
ATOM 703 C CA . PRO A 1 82 ? 8.176 0.842 -4.230 1.00 94.44 82 PRO A CA 1
ATOM 704 C C . PRO A 1 82 ? 7.744 1.264 -2.825 1.00 94.44 82 PRO A C 1
ATOM 706 O O . PRO A 1 82 ? 8.556 1.227 -1.902 1.00 94.44 82 PRO A O 1
ATOM 709 N N . ALA A 1 83 ? 6.481 1.650 -2.665 1.00 95.38 83 ALA A N 1
ATOM 710 C CA . ALA A 1 83 ? 5.930 2.067 -1.379 1.00 95.38 83 ALA A CA 1
ATOM 711 C C . ALA A 1 83 ? 4.441 1.709 -1.234 1.00 95.38 83 ALA A C 1
ATOM 713 O O . ALA A 1 83 ? 3.704 1.606 -2.219 1.00 95.38 83 ALA A O 1
ATOM 714 N N . TRP A 1 84 ? 3.985 1.560 0.012 1.00 97.06 84 TRP A N 1
ATOM 715 C CA . TRP A 1 84 ? 2.571 1.410 0.373 1.00 97.06 84 TRP A CA 1
ATOM 716 C C . TRP A 1 84 ? 1.941 2.778 0.641 1.00 97.06 84 TRP A C 1
ATOM 718 O O . TRP A 1 84 ? 1.533 3.083 1.752 1.00 97.06 84 TRP A O 1
ATOM 728 N N . CYS A 1 85 ? 1.894 3.651 -0.363 1.00 96.19 85 CYS A N 1
ATOM 729 C CA . CYS A 1 85 ? 1.404 5.021 -0.171 1.00 96.19 85 CYS A CA 1
ATOM 730 C C . CYS A 1 85 ? -0.072 5.094 0.256 1.00 96.19 85 CYS A C 1
ATOM 732 O O . CYS A 1 85 ? -0.475 6.062 0.899 1.00 96.19 85 CYS A O 1
ATOM 734 N N . ASP A 1 86 ? -0.856 4.074 -0.085 1.00 96.50 86 ASP A N 1
ATOM 735 C CA . ASP A 1 86 ? -2.301 4.029 0.107 1.00 96.50 86 ASP A CA 1
ATOM 736 C C . ASP A 1 86 ? -2.626 3.082 1.271 1.00 96.50 86 ASP A C 1
ATOM 738 O O . ASP A 1 86 ? -2.359 1.882 1.201 1.00 96.50 86 ASP A O 1
ATOM 742 N N . ARG A 1 87 ? -3.156 3.625 2.376 1.00 94.38 87 ARG A N 1
ATOM 743 C CA . ARG A 1 87 ? -3.300 2.918 3.663 1.00 94.38 87 ARG A CA 1
ATOM 744 C C . ARG A 1 87 ? -4.639 3.231 4.321 1.00 94.38 87 ARG A C 1
ATOM 746 O O . ARG A 1 87 ? -5.193 4.312 4.128 1.00 94.38 87 ARG A O 1
ATOM 753 N N . ILE A 1 88 ? -5.128 2.322 5.161 1.00 94.94 88 ILE A N 1
ATOM 754 C CA . ILE A 1 88 ? -6.303 2.559 6.009 1.00 94.94 88 ILE A CA 1
ATOM 755 C C . ILE A 1 88 ? -5.901 2.345 7.467 1.00 94.94 88 ILE A C 1
ATOM 757 O O . ILE A 1 88 ? -5.612 1.225 7.887 1.00 94.94 88 ILE A O 1
ATOM 761 N N . LEU A 1 89 ? -5.892 3.436 8.234 1.00 93.62 89 LEU A N 1
ATOM 762 C CA . LEU A 1 89 ? -5.431 3.466 9.620 1.00 93.62 89 LEU A CA 1
ATOM 763 C C . LEU A 1 89 ? -6.593 3.638 10.603 1.00 93.62 89 LEU A C 1
ATOM 765 O O . LEU A 1 89 ? -7.610 4.262 10.302 1.00 93.62 89 LEU A O 1
ATOM 769 N N . PHE A 1 90 ? -6.405 3.129 11.817 1.00 91.25 90 PHE A N 1
ATOM 770 C CA . PHE A 1 90 ? -7.408 3.105 12.876 1.00 91.25 90 PHE A CA 1
ATOM 771 C C . PHE A 1 90 ? -6.847 3.686 14.167 1.00 91.25 90 PHE A C 1
ATOM 773 O O . PHE A 1 90 ? -5.690 3.462 14.521 1.00 91.25 90 PHE A O 1
ATOM 780 N N . ASN A 1 91 ? -7.697 4.370 14.926 1.00 92.81 91 ASN A N 1
ATOM 781 C CA . ASN A 1 91 ? -7.413 4.630 16.333 1.00 92.81 91 ASN A CA 1
ATOM 782 C C . ASN A 1 91 ? -7.711 3.376 17.184 1.00 92.81 91 ASN A C 1
ATOM 784 O O . ASN A 1 91 ? -8.258 2.380 16.698 1.00 92.81 91 ASN A O 1
ATOM 788 N N . ASN A 1 92 ? -7.383 3.434 18.476 1.00 88.62 92 ASN A N 1
ATOM 789 C CA . ASN A 1 92 ? -7.580 2.306 19.393 1.00 88.62 92 ASN A CA 1
ATOM 790 C C . ASN A 1 92 ? -9.047 1.847 19.479 1.00 88.62 92 ASN A C 1
ATOM 792 O O . ASN A 1 92 ? -9.307 0.648 19.508 1.00 88.62 92 ASN A O 1
ATOM 796 N N . ASN A 1 93 ? -10.009 2.776 19.462 1.00 89.44 93 ASN A N 1
ATOM 797 C CA . ASN A 1 93 ? -11.433 2.441 19.551 1.00 89.44 93 ASN A CA 1
ATOM 798 C C . ASN A 1 93 ? -11.904 1.653 18.321 1.00 89.44 93 ASN A C 1
ATOM 800 O O . ASN A 1 93 ? -12.557 0.620 18.462 1.00 89.44 93 ASN A O 1
ATOM 804 N N . ALA A 1 94 ? -11.526 2.100 17.121 1.00 88.19 94 ALA A N 1
ATOM 805 C CA . ALA A 1 94 ? -11.839 1.403 15.878 1.00 88.19 94 ALA A CA 1
ATOM 806 C C . ALA A 1 94 ? -11.136 0.035 15.800 1.00 88.19 94 ALA A C 1
ATOM 808 O O . ALA A 1 94 ? -11.750 -0.945 15.386 1.00 88.19 94 ALA A O 1
ATOM 809 N N . CYS A 1 95 ? -9.889 -0.072 16.272 1.00 83.25 95 CYS A N 1
ATOM 810 C CA . CYS A 1 95 ? -9.200 -1.362 16.380 1.00 83.25 95 CYS A CA 1
ATOM 811 C C . CYS A 1 95 ? -9.898 -2.336 17.325 1.00 83.25 95 CYS A C 1
ATOM 813 O O . CYS A 1 95 ? -10.021 -3.514 17.001 1.00 83.25 95 CYS A O 1
ATOM 815 N N . ASN A 1 96 ? -10.364 -1.863 18.479 1.00 83.19 96 ASN A N 1
ATOM 816 C CA . ASN A 1 96 ? -11.085 -2.707 19.425 1.00 83.19 96 ASN A CA 1
ATOM 817 C C . ASN A 1 96 ? -12.385 -3.217 18.806 1.00 83.19 96 ASN A C 1
ATOM 819 O O . ASN A 1 96 ? -12.644 -4.416 18.858 1.00 83.19 96 ASN A O 1
ATOM 823 N N . LEU A 1 97 ? -13.142 -2.340 18.138 1.00 83.19 97 LEU A N 1
ATOM 824 C CA . LEU A 1 97 ? -14.344 -2.726 17.401 1.00 83.19 97 LEU A CA 1
ATOM 825 C C . LEU A 1 97 ? -14.037 -3.806 16.360 1.00 83.19 97 LEU A C 1
ATOM 827 O O . LEU A 1 97 ? -14.732 -4.813 16.296 1.00 83.19 97 LEU A O 1
ATOM 831 N N . LEU A 1 98 ? -12.947 -3.645 15.606 1.00 78.38 98 LEU A N 1
ATOM 832 C CA . LEU A 1 98 ? -12.493 -4.663 14.670 1.00 78.38 98 LEU A CA 1
ATOM 833 C C . LEU A 1 98 ? -12.142 -5.972 15.395 1.00 78.38 98 LEU A C 1
ATOM 835 O O . LEU A 1 98 ? -12.540 -7.039 14.942 1.00 78.38 98 LEU A O 1
ATOM 839 N N . ASN A 1 99 ? -11.389 -5.942 16.493 1.00 71.44 99 ASN A N 1
ATOM 840 C CA . ASN A 1 99 ? -10.917 -7.142 17.195 1.00 71.44 99 ASN A CA 1
ATOM 841 C C . ASN A 1 99 ? -12.028 -7.917 17.910 1.00 71.44 99 ASN A C 1
ATOM 843 O O . ASN A 1 99 ? -11.972 -9.145 17.925 1.00 71.44 99 ASN A O 1
ATOM 847 N N . HIS A 1 100 ? -13.047 -7.238 18.442 1.00 64.69 100 HIS A N 1
ATOM 848 C CA . HIS A 1 100 ? -14.202 -7.897 19.056 1.00 64.69 100 HIS A CA 1
ATOM 849 C C . HIS A 1 100 ? -14.960 -8.799 18.067 1.00 64.69 100 HIS A C 1
ATOM 851 O O . HIS A 1 100 ? -15.463 -9.840 18.476 1.00 64.69 100 HIS A O 1
ATOM 857 N N . LEU A 1 101 ? -14.930 -8.488 16.766 1.00 58.97 101 LEU A N 1
ATOM 858 C CA . LEU A 1 101 ? -15.521 -9.322 15.709 1.00 58.97 101 LEU A CA 1
ATOM 859 C C . LEU A 1 101 ? -14.806 -10.669 15.490 1.00 58.97 101 LEU A C 1
ATOM 861 O O . LEU A 1 101 ? -15.329 -11.515 14.776 1.00 58.97 101 LEU A O 1
ATOM 865 N N . ASN A 1 102 ? -13.605 -10.883 16.044 1.00 56.41 102 ASN A N 1
ATOM 866 C CA . ASN A 1 102 ? -12.841 -12.121 15.828 1.00 56.41 102 ASN A CA 1
ATOM 867 C C . ASN A 1 102 ? -13.234 -13.266 16.787 1.00 56.41 102 ASN A C 1
ATOM 869 O O . ASN A 1 102 ? -12.788 -14.392 16.571 1.00 56.41 102 ASN A O 1
ATOM 873 N N . ASN A 1 103 ? -14.004 -12.993 17.850 1.00 51.84 103 ASN A N 1
ATOM 874 C CA . ASN A 1 103 ? -14.338 -13.985 18.885 1.00 51.84 103 ASN A CA 1
ATOM 875 C C . ASN A 1 103 ? -15.668 -14.719 18.648 1.00 51.84 103 ASN A C 1
ATOM 877 O O . ASN A 1 103 ? -15.894 -15.747 19.284 1.00 51.84 103 ASN A O 1
ATOM 881 N N . ASP A 1 104 ? -16.511 -14.239 17.730 1.00 51.88 104 ASP A N 1
ATOM 882 C CA . ASP A 1 104 ? -17.708 -14.958 17.297 1.00 51.88 104 ASP A CA 1
ATOM 883 C C . ASP A 1 104 ? -17.378 -15.787 16.058 1.00 51.88 104 ASP A C 1
ATOM 885 O O . ASP A 1 104 ? -16.799 -15.308 15.083 1.00 51.88 104 ASP A O 1
ATOM 889 N N . SER A 1 105 ? -17.699 -17.074 16.121 1.00 45.16 105 SER A N 1
ATOM 890 C CA . SER A 1 105 ? -17.310 -18.101 15.163 1.00 45.16 105 SER A CA 1
ATOM 891 C C . SER A 1 105 ? -17.919 -17.895 13.768 1.00 45.16 105 SER A C 1
ATOM 893 O O . SER A 1 105 ? -18.866 -18.576 13.384 1.00 45.16 105 SER A O 1
ATOM 895 N N . LEU A 1 106 ? -17.315 -17.005 12.983 1.00 41.84 106 LEU A N 1
ATOM 896 C CA . LEU A 1 106 ? -17.226 -17.080 11.528 1.00 41.84 106 LEU A CA 1
ATOM 897 C C . LEU A 1 106 ? -15.851 -16.526 11.123 1.00 41.84 106 LEU A C 1
ATOM 899 O O . LEU A 1 106 ? -15.643 -15.327 10.959 1.00 41.84 106 LEU A O 1
ATOM 903 N N . ASN A 1 107 ? -14.877 -17.429 11.033 1.00 44.28 107 ASN A N 1
ATOM 904 C CA . ASN A 1 107 ? -13.546 -17.176 10.487 1.00 44.28 107 ASN A CA 1
ATOM 905 C C . ASN A 1 107 ? -13.624 -16.287 9.226 1.00 44.28 107 ASN A C 1
ATOM 907 O O . ASN A 1 107 ? -14.286 -16.669 8.267 1.00 44.28 107 ASN A O 1
ATOM 911 N N . CYS A 1 108 ? -12.864 -15.184 9.196 1.00 49.59 108 CYS A N 1
ATOM 912 C CA . CYS A 1 108 ? -12.584 -14.359 8.010 1.00 49.59 108 CYS A CA 1
ATOM 913 C C . CYS A 1 108 ? -13.722 -13.437 7.526 1.00 49.59 108 CYS A C 1
ATOM 915 O O . CYS A 1 108 ? -14.461 -13.778 6.611 1.00 49.59 108 CYS A O 1
ATOM 917 N N . ASN A 1 109 ? -13.799 -12.204 8.039 1.00 54.31 109 ASN A N 1
ATOM 918 C CA . ASN A 1 109 ? -14.536 -11.150 7.324 1.00 54.31 109 ASN A CA 1
ATOM 919 C C . ASN A 1 109 ? -13.825 -9.793 7.285 1.00 54.31 109 ASN A C 1
ATOM 921 O O . ASN A 1 109 ? -14.458 -8.781 7.025 1.00 54.31 109 ASN A O 1
ATOM 925 N N . LYS A 1 110 ? -12.510 -9.751 7.539 1.00 68.19 110 LYS A N 1
ATOM 926 C CA . LYS A 1 110 ? -11.694 -8.553 7.290 1.00 68.19 110 LYS A CA 1
ATOM 927 C C . LYS A 1 110 ? -10.900 -8.763 6.013 1.00 68.19 110 LYS A C 1
ATOM 929 O O . LYS A 1 110 ? -9.957 -9.551 5.993 1.00 68.19 110 LYS A O 1
ATOM 934 N N . PHE A 1 111 ? -11.280 -8.060 4.958 1.00 85.06 111 PHE A N 1
ATOM 935 C CA . PHE A 1 111 ? -10.589 -8.105 3.677 1.00 85.06 111 PHE A CA 1
ATOM 936 C C . PHE A 1 111 ? -9.821 -6.802 3.492 1.00 85.06 111 PHE A C 1
ATOM 938 O O . PHE A 1 111 ? -10.404 -5.809 3.070 1.00 85.06 111 PHE A O 1
ATOM 945 N N . TYR A 1 112 ? -8.534 -6.807 3.855 1.00 92.06 112 TYR A N 1
ATOM 946 C CA . TYR A 1 112 ? -7.631 -5.672 3.653 1.00 92.06 112 TYR A CA 1
ATOM 947 C C . TYR A 1 112 ? -6.690 -5.951 2.483 1.00 92.06 112 TYR A C 1
ATOM 949 O O . TYR A 1 112 ? -5.760 -6.752 2.616 1.00 92.06 112 TYR A O 1
ATOM 957 N N . ARG A 1 113 ? -6.965 -5.366 1.314 1.00 94.62 113 ARG A N 1
ATOM 958 C CA . ARG A 1 113 ? -6.230 -5.670 0.077 1.00 94.62 113 ARG A CA 1
ATOM 959 C C . ARG A 1 113 ? -6.109 -4.464 -0.837 1.00 94.62 113 ARG A C 1
ATOM 961 O O . ARG A 1 113 ? -6.999 -3.622 -0.880 1.00 94.62 113 ARG A O 1
ATOM 968 N N . SER A 1 114 ? -5.049 -4.458 -1.635 1.00 95.50 114 SER A N 1
ATOM 969 C CA . SER A 1 114 ? -5.022 -3.705 -2.885 1.00 95.50 114 SER A CA 1
ATOM 970 C C . SER A 1 114 ? -5.685 -4.509 -4.011 1.00 95.50 114 SER A C 1
ATOM 972 O O . SER A 1 114 ? -5.708 -5.746 -3.962 1.00 95.50 114 SER A O 1
ATOM 974 N N . PHE A 1 115 ? -6.268 -3.823 -4.992 1.00 94.12 115 PHE A N 1
ATOM 975 C CA . PHE A 1 115 ? -6.946 -4.433 -6.139 1.00 94.12 115 PHE A CA 1
ATOM 976 C C . PHE A 1 115 ? -6.599 -3.710 -7.445 1.00 94.12 115 PHE A C 1
ATOM 978 O O . PHE A 1 115 ? -5.915 -2.689 -7.432 1.00 94.12 115 PHE A O 1
ATOM 985 N N . ALA A 1 116 ? -7.068 -4.261 -8.572 1.00 92.75 116 ALA A N 1
ATOM 986 C CA . ALA A 1 116 ? -6.810 -3.733 -9.915 1.00 92.75 116 ALA A CA 1
ATOM 987 C C . ALA A 1 116 ? -5.309 -3.677 -10.282 1.00 92.75 116 ALA A C 1
ATOM 989 O O . ALA A 1 116 ? -4.843 -2.798 -11.009 1.00 92.75 116 ALA A O 1
ATOM 990 N N . MET A 1 117 ? -4.534 -4.642 -9.770 1.00 89.50 117 MET A N 1
ATOM 991 C CA . MET A 1 117 ? -3.094 -4.763 -10.043 1.00 89.50 117 MET A CA 1
ATOM 992 C C . MET A 1 117 ? -2.820 -5.036 -11.529 1.00 89.50 117 MET A C 1
ATOM 994 O O . MET A 1 117 ? -1.830 -4.557 -12.076 1.00 89.50 117 MET A O 1
ATOM 998 N N . ASP A 1 118 ? -3.741 -5.752 -12.176 1.00 90.56 118 ASP A N 1
ATOM 999 C CA . ASP A 1 118 ? -3.699 -6.110 -13.594 1.00 90.56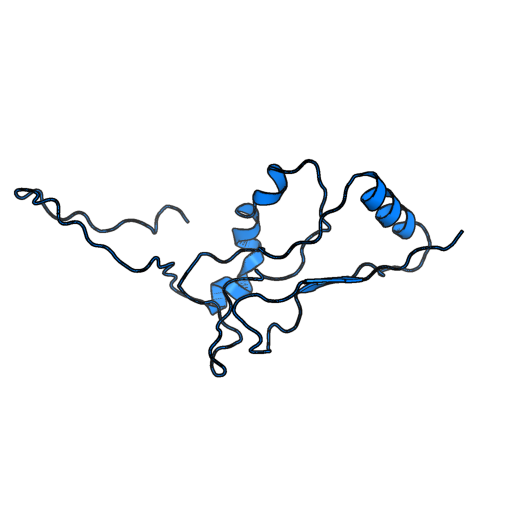 118 ASP A CA 1
ATOM 1000 C C . ASP A 1 118 ? -4.457 -5.111 -14.485 1.00 90.56 118 ASP A C 1
ATOM 1002 O O . ASP A 1 118 ? -4.641 -5.364 -15.669 1.00 90.56 118 ASP A O 1
ATOM 1006 N N . ASP A 1 119 ? -4.869 -3.960 -13.947 1.00 93.06 119 ASP A N 1
ATOM 1007 C CA . ASP A 1 119 ? -5.557 -2.922 -14.712 1.00 93.06 119 ASP A CA 1
ATOM 1008 C C . ASP A 1 119 ? -4.696 -1.658 -14.811 1.00 93.06 119 ASP A C 1
ATOM 1010 O O . ASP A 1 119 ? -4.055 -1.225 -13.848 1.00 93.06 119 ASP A O 1
ATOM 1014 N N . CYS A 1 120 ? -4.702 -1.017 -15.979 1.00 94.31 120 CYS A N 1
ATOM 1015 C CA . CYS A 1 120 ? -3.985 0.233 -16.228 1.00 94.31 120 CYS A CA 1
ATOM 1016 C C . CYS A 1 120 ? -4.793 1.446 -15.734 1.00 94.31 120 CYS A C 1
ATOM 1018 O O . CYS A 1 120 ? -5.335 2.210 -16.530 1.00 94.31 120 CYS A O 1
ATOM 1020 N N . ILE A 1 121 ? -4.910 1.597 -14.414 1.00 94.00 121 ILE A N 1
ATOM 1021 C CA . ILE A 1 121 ? -5.728 2.646 -13.771 1.00 94.00 121 ILE A CA 1
ATOM 1022 C C . ILE A 1 121 ? -4.929 3.846 -13.239 1.00 94.00 121 ILE A C 1
ATOM 1024 O O . ILE A 1 121 ? -5.519 4.770 -12.685 1.00 94.00 121 ILE A O 1
ATOM 1028 N N . GLY A 1 122 ? -3.606 3.830 -13.401 1.00 94.00 122 GLY A N 1
ATOM 1029 C CA . GLY A 1 122 ? -2.688 4.844 -12.884 1.00 94.00 122 GLY A CA 1
ATOM 1030 C C . GLY A 1 122 ? -1.484 4.228 -12.173 1.00 94.00 122 GLY A C 1
ATOM 1031 O O . GLY A 1 122 ? -1.357 3.001 -12.075 1.00 94.00 122 GLY A O 1
ATOM 1032 N N . ASP A 1 123 ? -0.615 5.099 -11.663 1.00 95.12 123 ASP A N 1
ATOM 1033 C CA . ASP A 1 123 ? 0.604 4.732 -10.938 1.00 95.12 123 ASP A CA 1
ATOM 1034 C C . ASP A 1 123 ? 0.371 4.347 -9.470 1.00 95.12 123 ASP A C 1
ATOM 1036 O O . ASP A 1 123 ? 1.254 3.762 -8.835 1.00 95.12 123 ASP A O 1
ATOM 1040 N N . HIS A 1 124 ? -0.832 4.605 -8.959 1.00 97.31 124 HIS A N 1
ATOM 1041 C CA . HIS A 1 124 ? -1.328 4.124 -7.676 1.00 97.31 124 HIS A CA 1
ATOM 1042 C C . HIS A 1 124 ? -2.372 3.015 -7.857 1.00 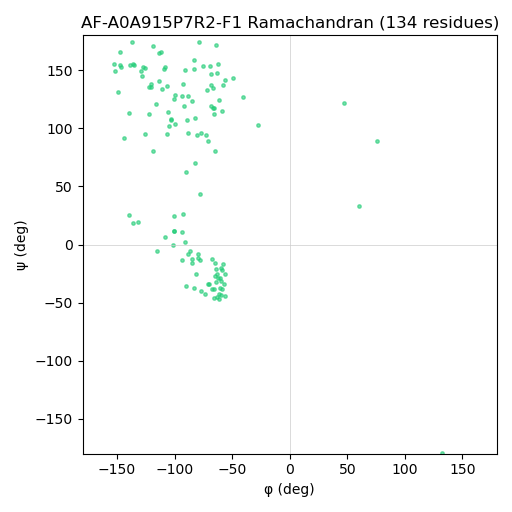97.31 124 HIS A C 1
ATOM 1044 O O . HIS A 1 124 ? -3.287 3.121 -8.678 1.00 97.31 124 HIS A O 1
ATOM 1050 N N . LYS A 1 125 ? -2.269 1.958 -7.046 1.00 96.00 125 LYS A N 1
ATOM 1051 C CA . LYS A 1 125 ? -3.267 0.885 -6.963 1.00 96.00 125 LYS A CA 1
ATOM 1052 C C . LYS A 1 125 ? -4.154 1.087 -5.732 1.00 96.00 125 LYS A C 1
ATOM 1054 O O . LYS A 1 125 ? -3.631 1.182 -4.622 1.00 96.00 125 LYS A O 1
ATOM 1059 N N . PRO A 1 126 ? -5.488 1.134 -5.885 1.00 96.81 126 PRO A N 1
ATOM 1060 C CA . PRO A 1 126 ? -6.387 1.404 -4.776 1.00 96.81 126 PRO A CA 1
ATOM 1061 C C . PRO A 1 126 ? -6.311 0.333 -3.684 1.00 96.81 126 PRO A C 1
ATOM 1063 O O . PRO A 1 126 ? -5.991 -0.831 -3.944 1.00 96.81 126 PRO A O 1
ATOM 1066 N N . VAL A 1 127 ? -6.671 0.728 -2.462 1.00 97.31 127 VAL A N 1
ATOM 1067 C CA . VAL A 1 127 ? -6.734 -0.143 -1.284 1.00 97.31 127 VAL A CA 1
ATOM 1068 C C . VAL A 1 127 ? -8.148 -0.162 -0.719 1.00 97.31 127 VAL A C 1
ATOM 1070 O O . VAL A 1 127 ? -8.804 0.869 -0.592 1.00 97.31 127 VAL A O 1
ATOM 1073 N N . LEU A 1 128 ? -8.617 -1.360 -0.380 1.00 95.12 128 LEU A N 1
ATOM 1074 C CA . LEU A 1 128 ? -9.936 -1.632 0.167 1.00 95.12 128 LEU A CA 1
ATOM 1075 C C . LEU A 1 128 ? -9.799 -2.321 1.523 1.00 95.12 128 LEU A C 1
ATOM 1077 O O . LEU A 1 128 ? -9.050 -3.291 1.665 1.00 95.12 128 LEU A O 1
ATOM 1081 N N . LEU A 1 129 ? -10.603 -1.866 2.484 1.00 92.69 129 LEU A N 1
ATOM 1082 C CA . LEU A 1 129 ? -10.950 -2.638 3.667 1.00 92.69 129 LEU A CA 1
ATOM 1083 C C . LEU A 1 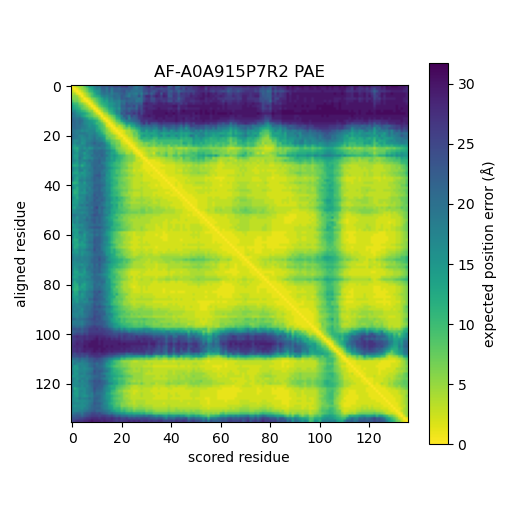129 ? -12.453 -2.932 3.669 1.00 92.69 129 LEU A C 1
ATOM 1085 O O . LEU A 1 129 ? -13.263 -2.011 3.720 1.00 92.69 129 LEU A O 1
ATOM 1089 N N . LEU A 1 130 ? -12.812 -4.214 3.689 1.00 89.62 130 LEU A N 1
ATOM 1090 C CA . LEU A 1 130 ? -14.178 -4.677 3.932 1.00 89.62 130 LEU A CA 1
ATOM 1091 C C . LEU A 1 130 ? -14.257 -5.375 5.291 1.00 89.62 130 LEU A C 1
ATOM 1093 O O . LEU A 1 130 ? -13.405 -6.208 5.602 1.00 89.62 130 LEU A O 1
ATOM 1097 N N . PHE A 1 131 ? -15.274 -5.034 6.081 1.00 83.44 131 PHE A N 1
ATOM 1098 C CA . PHE A 1 131 ? -15.602 -5.688 7.346 1.00 83.44 131 PHE A CA 1
ATOM 1099 C C . PHE A 1 131 ? -17.093 -5.563 7.662 1.00 83.44 131 PHE A C 1
ATOM 1101 O O . PHE A 1 131 ? -17.763 -4.644 7.191 1.00 83.44 131 PHE A O 1
ATOM 1108 N N . SER A 1 132 ? -17.611 -6.489 8.467 1.00 79.88 132 SER A N 1
ATOM 1109 C CA . SER A 1 132 ? -18.976 -6.421 8.990 1.00 79.88 132 SER A CA 1
ATOM 1110 C C . SER A 1 132 ? -18.989 -5.740 10.349 1.00 79.88 132 SER A C 1
ATOM 1112 O O . SER A 1 132 ? -18.144 -6.024 11.191 1.00 79.88 132 SER A O 1
ATOM 1114 N N . LEU A 1 133 ? -19.970 -4.875 10.580 1.00 77.06 133 LEU A N 1
ATOM 1115 C CA . LEU A 1 133 ? -20.267 -4.343 11.902 1.00 77.06 133 LEU A CA 1
ATOM 1116 C C . LEU A 1 133 ? -21.453 -5.109 12.477 1.00 77.06 133 LEU A C 1
ATOM 1118 O O . LEU A 1 133 ? -22.488 -5.221 11.822 1.00 77.06 133 LEU A O 1
ATOM 1122 N N . SER A 1 134 ? -21.312 -5.625 13.694 1.00 68.50 134 SER A N 1
ATOM 1123 C CA . SER A 1 134 ? -22.455 -6.096 14.468 1.00 68.50 134 SER A CA 1
ATOM 1124 C C . SER A 1 134 ? -23.304 -4.887 14.863 1.00 68.50 134 SER A C 1
ATOM 1126 O O . SER A 1 134 ? -22.816 -3.974 15.532 1.00 68.50 134 SER A O 1
ATOM 1128 N N . SER A 1 135 ? -24.558 -4.854 14.417 1.00 61.22 135 SER A N 1
ATOM 1129 C CA . SER A 1 135 ? -25.557 -3.900 14.899 1.00 61.22 135 SER A CA 1
ATOM 1130 C C . SER A 1 135 ? -25.977 -4.272 16.323 1.00 61.22 135 SER A C 1
ATOM 1132 O O . SER A 1 135 ? -26.253 -5.445 16.575 1.00 61.22 135 SER A O 1
ATOM 1134 N N . ASN A 1 136 ? -26.020 -3.280 17.219 1.00 53.38 136 ASN A N 1
ATOM 1135 C CA . ASN A 1 136 ? -26.661 -3.406 18.534 1.00 53.38 136 ASN A CA 1
ATOM 1136 C C . ASN A 1 136 ? -28.177 -3.560 18.401 1.00 53.38 136 ASN A C 1
ATOM 1138 O O . ASN A 1 136 ? -28.744 -2.903 17.496 1.00 53.38 136 ASN A O 1
#

InterPro domains:
  IPR000300 Inositol polyphosphate-related phosphatase [PF22669] (54-128)
  IPR036691 Endonuclease/exonuclease/phosphatase superfamily [G3DSA:3.60.10.10] (26-136)
  IPR036691 Endonuclease/exonuclease/phosphatase superfamily [SSF56219] (49-134)
  IPR039737 Type I inositol 1,4,5-trisphosphate 5-phosphatase [PTHR12997] (15-134)

Radius of gyration: 20.52 Å; Cα contacts (8 Å, |Δi|>4): 157; chains: 1; bounding box: 68×40×42 Å

pLDDT: mean 81.62, std 16.5, range [41.69, 97.31]

Foldseek 3Di:
DVPPDDDDDDDDDDDDPDDDDDQQWADDDDQVCCQVPQVVCVVVQCVCVVDQWDFDDADHHAQFQADLDLVRRLTHGGRDDGHNPEGDIHHPVVVVQVVVVCPPPDPDFWDWYFDPSNPNPHRGTHIDTGHDGDDD